Protein AF-A0A942MRN6-F1 (afdb_monomer_lite)

Structure (mmCIF, N/CA/C/O backbone):
data_AF-A0A942MRN6-F1
#
_entry.id   AF-A0A942MRN6-F1
#
loop_
_atom_site.group_PDB
_atom_site.id
_atom_site.type_symbol
_atom_site.label_atom_id
_atom_site.label_alt_id
_atom_site.label_comp_id
_atom_site.label_asym_id
_atom_site.label_entity_id
_atom_site.label_seq_id
_atom_site.pdbx_PDB_ins_code
_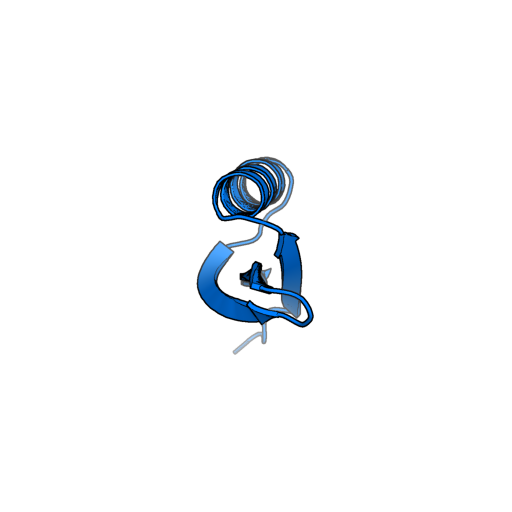atom_site.Cartn_x
_atom_site.Cartn_y
_atom_site.Cartn_z
_atom_site.occupancy
_atom_site.B_iso_or_equiv
_atom_site.auth_seq_id
_atom_site.auth_comp_id
_atom_site.auth_asym_id
_atom_site.auth_atom_id
_atom_site.pdbx_PDB_model_num
ATOM 1 N N . MET A 1 1 ? -1.160 -4.986 25.035 1.00 54.34 1 MET A N 1
ATOM 2 C CA . MET A 1 1 ? -0.942 -4.497 23.656 1.00 54.34 1 MET A CA 1
ATOM 3 C C . MET A 1 1 ? -1.777 -5.339 22.711 1.00 54.34 1 MET A C 1
ATOM 5 O O . MET A 1 1 ? -1.460 -6.506 22.518 1.00 54.34 1 MET A O 1
ATOM 9 N N . THR A 1 2 ? -2.857 -4.789 22.169 1.00 69.88 2 THR A N 1
ATOM 10 C CA . THR A 1 2 ? -3.576 -5.392 21.041 1.00 69.88 2 THR A CA 1
ATOM 11 C C . THR A 1 2 ? -2.720 -5.224 19.786 1.00 69.88 2 THR A C 1
ATOM 13 O O . THR A 1 2 ? -2.312 -4.113 19.456 1.00 69.88 2 THR A O 1
ATOM 16 N N . ARG A 1 3 ? -2.370 -6.331 19.121 1.00 85.12 3 ARG A N 1
ATOM 17 C CA . ARG A 1 3 ? -1.666 -6.288 17.833 1.00 85.12 3 ARG A CA 1
ATOM 18 C C . ARG A 1 3 ? -2.699 -5.972 16.747 1.00 85.12 3 ARG A C 1
ATOM 20 O O . ARG A 1 3 ? -3.622 -6.761 16.575 1.00 85.12 3 ARG A O 1
ATOM 27 N N . LYS A 1 4 ? -2.550 -4.832 16.063 1.00 94.19 4 LYS A N 1
ATOM 28 C CA . LYS A 1 4 ? -3.323 -4.501 14.853 1.00 94.19 4 LYS A CA 1
ATOM 29 C C . LYS A 1 4 ? -2.972 -5.483 13.725 1.00 94.19 4 LYS A C 1
ATOM 31 O O . LYS A 1 4 ? -1.843 -5.985 13.685 1.00 94.19 4 LYS A O 1
ATOM 36 N N . ALA A 1 5 ? -3.910 -5.755 12.824 1.00 96.56 5 ALA A N 1
ATOM 37 C CA . ALA A 1 5 ? -3.642 -6.508 11.604 1.00 96.56 5 ALA A CA 1
ATOM 38 C C . ALA A 1 5 ? -2.797 -5.662 10.636 1.00 96.56 5 ALA A C 1
ATOM 40 O O . ALA A 1 5 ? -2.953 -4.445 10.580 1.00 96.56 5 ALA A O 1
ATOM 41 N N . LEU A 1 6 ? -1.905 -6.303 9.874 1.00 96.88 6 LEU A N 1
ATOM 42 C CA . LEU A 1 6 ? -1.101 -5.656 8.832 1.00 96.88 6 LEU A CA 1
ATOM 43 C C . LEU A 1 6 ? -1.728 -5.918 7.459 1.00 96.88 6 LEU A C 1
ATOM 45 O O . LEU A 1 6 ? -1.899 -7.072 7.069 1.00 96.88 6 LEU A O 1
ATOM 49 N N . GLY A 1 7 ? -2.026 -4.853 6.720 1.00 97.69 7 GLY A N 1
ATOM 50 C CA . GLY A 1 7 ? -2.461 -4.895 5.325 1.00 97.69 7 GLY A CA 1
ATOM 51 C C . GLY A 1 7 ? -1.367 -4.399 4.382 1.00 97.69 7 GLY A C 1
ATOM 52 O O . GLY A 1 7 ? -0.673 -3.429 4.691 1.00 97.69 7 GLY A O 1
ATOM 53 N N . LEU A 1 8 ? -1.230 -5.051 3.226 1.00 98.12 8 LEU A N 1
ATOM 54 C CA . LEU A 1 8 ? -0.298 -4.678 2.161 1.00 98.12 8 LEU A CA 1
ATOM 55 C C . LEU A 1 8 ? -1.052 -4.552 0.836 1.00 98.12 8 LEU A C 1
ATOM 57 O O . LEU A 1 8 ? -1.844 -5.430 0.497 1.00 98.12 8 LEU A O 1
ATOM 61 N N . ILE A 1 9 ? -0.790 -3.483 0.083 1.00 97.50 9 ILE A N 1
ATOM 62 C CA . ILE A 1 9 ? -1.295 -3.304 -1.286 1.00 97.50 9 ILE A CA 1
ATOM 63 C C . ILE A 1 9 ? -0.114 -2.922 -2.172 1.00 97.50 9 ILE A C 1
ATOM 65 O O . ILE A 1 9 ? 0.549 -1.921 -1.905 1.00 97.50 9 ILE A O 1
ATOM 69 N N . GLU A 1 10 ? 0.142 -3.700 -3.221 1.00 96.75 10 GLU A N 1
ATOM 70 C CA . GLU A 1 10 ? 1.149 -3.382 -4.234 1.00 96.75 10 GLU A CA 1
ATOM 71 C C . GLU A 1 10 ? 0.478 -2.864 -5.507 1.00 96.75 10 GLU A C 1
ATOM 73 O O . GLU A 1 10 ? -0.514 -3.414 -5.986 1.00 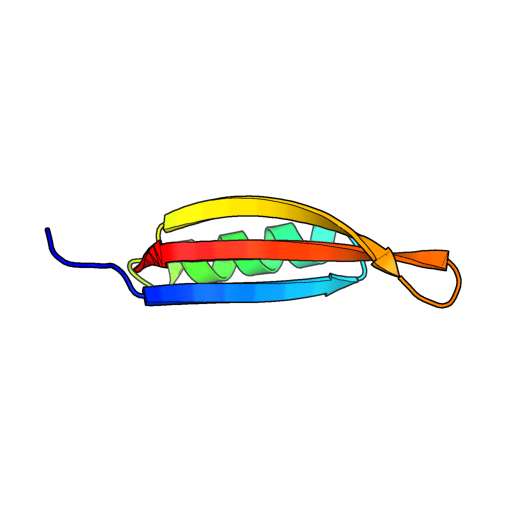96.75 10 GLU A O 1
ATOM 78 N N . THR A 1 11 ? 1.022 -1.781 -6.055 1.00 95.69 11 THR A N 1
ATOM 79 C CA . THR A 1 11 ? 0.534 -1.145 -7.284 1.00 95.69 11 THR A CA 1
ATOM 80 C C . THR A 1 11 ? 1.699 -0.821 -8.209 1.00 95.69 11 THR A C 1
ATOM 82 O O . THR A 1 11 ? 2.822 -0.639 -7.745 1.00 95.69 11 THR A O 1
ATOM 85 N N . ILE A 1 12 ? 1.449 -0.708 -9.515 1.00 94.56 12 ILE A N 1
ATOM 86 C CA . ILE A 1 12 ? 2.430 -0.153 -10.455 1.00 94.56 12 ILE A CA 1
ATOM 87 C C . ILE A 1 12 ? 2.250 1.369 -10.494 1.00 94.56 12 ILE A C 1
ATOM 89 O O . ILE A 1 12 ? 1.188 1.865 -10.866 1.00 94.56 12 ILE A O 1
ATOM 93 N N . GLY A 1 13 ? 3.308 2.106 -10.148 1.00 93.69 13 GLY A N 1
ATOM 94 C CA . GLY A 1 13 ? 3.327 3.568 -10.124 1.00 93.69 13 GLY A CA 1
ATOM 95 C C . GLY A 1 13 ? 2.824 4.195 -8.818 1.00 93.69 13 GLY A C 1
ATOM 96 O O . GLY A 1 13 ? 1.944 3.685 -8.131 1.00 93.69 13 GLY A O 1
ATOM 97 N N . PHE A 1 14 ? 3.383 5.359 -8.480 1.00 95.56 14 PHE A N 1
ATOM 98 C CA . PHE A 1 14 ? 3.100 6.044 -7.213 1.00 95.56 14 PHE A CA 1
ATOM 99 C C . PHE A 1 14 ? 1.684 6.617 -7.124 1.00 95.56 14 PHE A C 1
ATOM 101 O O . PHE A 1 14 ? 1.071 6.573 -6.063 1.00 95.56 14 PHE A O 1
ATOM 108 N N . THR A 1 15 ? 1.125 7.087 -8.239 1.00 97.12 15 THR A N 1
ATOM 109 C CA . THR A 1 15 ? -0.245 7.614 -8.270 1.00 97.12 15 THR A CA 1
ATOM 110 C C . THR A 1 15 ? -1.268 6.558 -7.853 1.00 97.12 15 THR A C 1
ATOM 112 O O . THR A 1 15 ? -2.127 6.845 -7.027 1.00 97.12 15 THR A O 1
ATOM 115 N N . ALA A 1 16 ? -1.138 5.326 -8.358 1.00 97.31 16 ALA A N 1
ATOM 116 C CA . ALA A 1 16 ? -2.037 4.229 -8.005 1.00 97.31 16 ALA A CA 1
ATOM 117 C C . ALA A 1 16 ? -1.946 3.870 -6.511 1.00 97.31 16 ALA A C 1
ATOM 119 O O . ALA A 1 16 ? -2.976 3.687 -5.861 1.00 97.31 16 ALA A O 1
ATOM 120 N N . ALA A 1 17 ? -0.735 3.845 -5.945 1.00 98.00 17 ALA A N 1
ATOM 121 C CA . ALA A 1 17 ? -0.529 3.631 -4.513 1.00 98.00 17 ALA A CA 1
ATOM 122 C C . ALA A 1 17 ? -1.210 4.705 -3.655 1.00 98.00 17 ALA A C 1
ATOM 124 O O . ALA A 1 17 ? -1.881 4.374 -2.678 1.00 98.00 17 ALA A O 1
ATOM 125 N N . VAL A 1 18 ? -1.079 5.982 -4.026 1.00 98.25 18 VAL A N 1
ATOM 126 C CA . VAL A 1 18 ? -1.725 7.089 -3.302 1.00 98.25 18 VAL A CA 1
ATOM 127 C C . VAL A 1 18 ? -3.248 6.968 -3.369 1.00 98.25 18 VAL A C 1
ATOM 129 O O . VAL A 1 18 ? -3.910 7.123 -2.345 1.00 98.25 18 VAL A O 1
ATOM 132 N N . THR A 1 19 ? -3.811 6.623 -4.531 1.00 98.69 19 THR A N 1
ATOM 133 C CA . THR A 1 19 ? -5.255 6.377 -4.670 1.00 98.69 19 THR A CA 1
ATOM 134 C C . THR A 1 19 ? -5.730 5.232 -3.772 1.00 98.69 19 THR A C 1
ATOM 136 O O . THR A 1 19 ? -6.774 5.354 -3.133 1.00 98.69 19 THR A O 1
ATOM 139 N N . ALA A 1 20 ? -4.961 4.144 -3.669 1.00 98.50 20 ALA A N 1
ATOM 140 C CA . ALA A 1 20 ? -5.292 3.030 -2.783 1.00 98.50 20 ALA A CA 1
ATOM 141 C C . ALA A 1 20 ? -5.292 3.446 -1.300 1.00 98.50 20 ALA A C 1
ATOM 143 O O . ALA A 1 20 ? -6.208 3.085 -0.563 1.00 98.50 20 ALA A O 1
ATOM 144 N N . VAL A 1 21 ? -4.303 4.237 -0.867 1.00 98.50 21 VAL A N 1
ATOM 145 C CA . VAL A 1 21 ? -4.222 4.747 0.515 1.00 98.50 21 VAL A CA 1
ATOM 146 C C . VAL A 1 21 ? -5.372 5.706 0.832 1.00 98.50 21 VAL A C 1
ATOM 148 O O . VAL A 1 21 ? -5.978 5.589 1.898 1.00 98.50 21 VAL A O 1
ATOM 151 N N . ASP A 1 22 ? -5.707 6.617 -0.085 1.00 98.69 22 ASP A N 1
ATOM 152 C CA . ASP A 1 22 ? -6.822 7.559 0.083 1.00 98.69 22 ASP A CA 1
ATOM 153 C C . ASP A 1 22 ? -8.154 6.821 0.271 1.00 98.69 22 ASP A C 1
ATOM 155 O O . ASP A 1 22 ? -8.887 7.083 1.225 1.00 98.69 22 ASP A O 1
ATOM 159 N N . ALA A 1 23 ? -8.430 5.832 -0.584 1.00 98.75 23 ALA A N 1
ATOM 160 C CA . ALA A 1 23 ? -9.640 5.024 -0.486 1.00 98.75 23 ALA A CA 1
ATOM 161 C C . ALA A 1 23 ? -9.674 4.180 0.800 1.00 98.75 23 ALA A C 1
ATOM 163 O O . ALA A 1 23 ? -10.698 4.146 1.486 1.00 98.75 23 ALA A O 1
ATOM 164 N N . ALA A 1 24 ? -8.565 3.520 1.155 1.00 98.44 24 ALA A N 1
ATOM 165 C CA . ALA A 1 24 ? -8.499 2.639 2.320 1.00 98.44 24 ALA A CA 1
ATOM 166 C C . ALA A 1 24 ? -8.715 3.398 3.637 1.00 98.44 24 ALA A C 1
ATOM 168 O O . ALA A 1 24 ? -9.552 2.997 4.445 1.00 98.44 24 ALA A O 1
ATOM 169 N N . THR A 1 25 ? -8.007 4.514 3.827 1.00 98.19 25 THR A N 1
ATOM 170 C CA . THR A 1 25 ? -8.058 5.307 5.071 1.00 98.19 25 THR A CA 1
ATOM 171 C C . THR A 1 25 ? -9.373 6.069 5.251 1.00 98.19 25 THR A C 1
ATOM 173 O O . THR A 1 25 ? -9.761 6.349 6.381 1.00 98.19 25 THR A O 1
ATOM 176 N N . LYS A 1 26 ? -10.097 6.370 4.164 1.00 98.31 26 LYS A N 1
ATOM 177 C CA . LYS A 1 26 ? -11.449 6.955 4.228 1.00 98.31 26 LYS A CA 1
ATOM 178 C C . LYS A 1 26 ? -12.559 5.928 4.453 1.00 98.31 26 LYS A C 1
ATOM 180 O O . LYS A 1 26 ? -13.627 6.300 4.929 1.00 98.31 26 LYS A O 1
ATOM 185 N N . THR A 1 27 ? -12.337 4.665 4.088 1.00 98.00 27 THR A N 1
ATOM 186 C CA . THR A 1 27 ? -13.384 3.624 4.110 1.00 98.00 27 THR A CA 1
ATOM 187 C C . THR A 1 27 ? -13.324 2.748 5.358 1.00 98.00 27 THR A C 1
ATOM 189 O O . THR A 1 27 ? -14.358 2.283 5.834 1.00 98.00 27 THR A O 1
ATOM 192 N N . ALA A 1 28 ? -12.128 2.499 5.892 1.00 97.12 28 ALA A N 1
ATOM 193 C CA . ALA A 1 28 ? -11.909 1.600 7.018 1.00 97.12 28 ALA A CA 1
ATOM 194 C C . ALA A 1 28 ? -11.128 2.287 8.143 1.00 97.12 28 ALA A C 1
ATOM 196 O O . ALA A 1 28 ? -10.399 3.249 7.916 1.00 97.12 28 ALA A O 1
ATOM 197 N N . ASN A 1 29 ? -11.236 1.752 9.363 1.00 97.12 29 ASN A N 1
ATOM 198 C CA . ASN A 1 29 ? -10.442 2.199 10.508 1.00 97.12 29 ASN A CA 1
ATOM 199 C C . ASN A 1 29 ? -9.008 1.643 10.429 1.00 97.12 29 ASN A C 1
ATOM 201 O O . ASN A 1 29 ? -8.616 0.786 11.219 1.00 97.12 29 ASN A O 1
ATOM 205 N N . VAL A 1 30 ? -8.256 2.088 9.425 1.00 97.69 30 VAL A N 1
ATOM 206 C CA . VAL A 1 30 ? -6.870 1.683 9.172 1.00 97.69 30 VAL A CA 1
ATOM 207 C C . VAL A 1 30 ? -5.960 2.904 9.115 1.00 97.69 30 VAL A C 1
ATOM 209 O O . VAL A 1 30 ? -6.331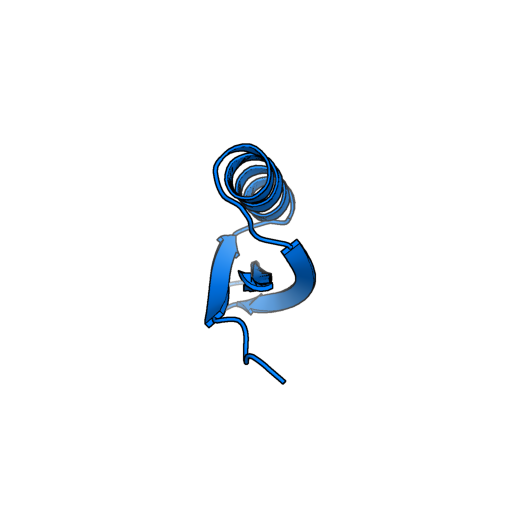 3.973 8.640 1.00 97.69 30 VAL A O 1
ATOM 212 N N . GLU A 1 31 ? -4.735 2.724 9.580 1.00 97.94 31 GLU A N 1
ATOM 213 C CA . GLU A 1 31 ? -3.689 3.734 9.627 1.00 97.94 31 GLU A CA 1
ATOM 214 C C . GLU A 1 31 ? -2.650 3.458 8.542 1.00 97.94 31 GLU A C 1
ATOM 216 O O . GLU A 1 31 ? -2.1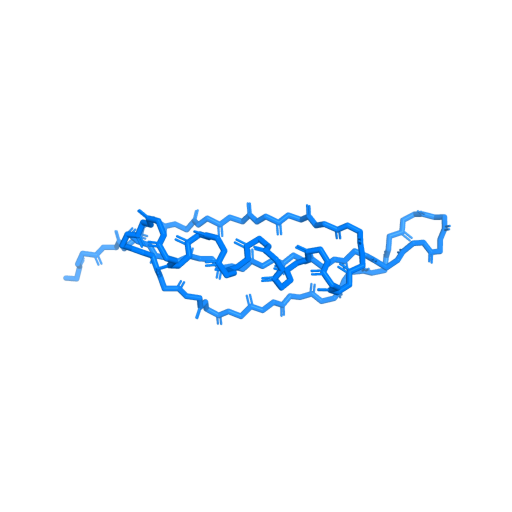83 2.327 8.398 1.00 97.94 31 GLU A O 1
ATOM 221 N N . PHE A 1 32 ? -2.265 4.485 7.786 1.00 98.00 32 PHE A N 1
ATOM 222 C CA . PHE A 1 32 ? -1.164 4.385 6.835 1.00 98.00 32 PHE A CA 1
ATOM 223 C C . PHE A 1 32 ? 0.179 4.432 7.560 1.00 98.00 32 PHE A C 1
ATOM 225 O O . PHE A 1 32 ? 0.517 5.428 8.192 1.00 98.00 32 PHE A O 1
ATOM 232 N N . LEU A 1 33 ? 0.956 3.357 7.439 1.00 98.00 33 LEU A N 1
ATOM 233 C CA . LEU A 1 33 ? 2.241 3.216 8.126 1.00 98.00 33 LEU A CA 1
ATOM 234 C C . LEU A 1 33 ? 3.437 3.653 7.276 1.00 98.00 33 LEU A C 1
ATOM 236 O O . LEU A 1 33 ? 4.511 3.920 7.808 1.00 98.00 33 LEU A O 1
ATOM 240 N N . GLY A 1 34 ? 3.280 3.682 5.954 1.00 97.75 34 GLY A N 1
ATOM 241 C CA . GLY A 1 34 ? 4.351 4.007 5.018 1.00 97.75 34 GLY A CA 1
ATOM 242 C C . GLY A 1 34 ? 4.286 3.182 3.739 1.00 97.75 34 GLY A C 1
ATOM 243 O O . GLY A 1 34 ? 3.414 2.329 3.560 1.00 97.75 34 GLY A O 1
ATOM 244 N N . TYR A 1 35 ? 5.227 3.444 2.836 1.00 97.75 35 TYR A N 1
ATOM 245 C CA . TYR A 1 35 ? 5.327 2.769 1.548 1.00 97.75 35 TYR A CA 1
ATOM 246 C C . TYR A 1 35 ? 6.768 2.368 1.239 1.00 97.75 35 TYR A C 1
ATOM 248 O O . TYR A 1 35 ? 7.719 2.961 1.745 1.00 97.75 35 TYR A O 1
ATOM 256 N N . GLU A 1 36 ? 6.920 1.375 0.373 1.00 96.25 36 GLU A N 1
ATOM 257 C CA . GLU A 1 36 ? 8.199 0.927 -0.159 1.00 96.25 36 GLU A CA 1
ATOM 258 C C . GLU A 1 36 ? 8.176 1.009 -1.677 1.00 96.25 36 GLU A C 1
ATOM 260 O O . GLU A 1 36 ? 7.214 0.596 -2.326 1.00 96.25 36 GLU A O 1
ATOM 265 N N . ARG A 1 37 ? 9.254 1.551 -2.247 1.00 93.06 37 ARG A N 1
ATOM 266 C CA . ARG A 1 37 ? 9.473 1.533 -3.690 1.00 93.06 37 ARG A CA 1
ATOM 267 C C . ARG A 1 37 ? 10.198 0.254 -4.065 1.00 93.06 37 ARG A C 1
ATOM 269 O O . ARG A 1 37 ? 11.321 0.033 -3.615 1.00 93.06 37 ARG A O 1
ATOM 276 N N . VAL A 1 38 ? 9.591 -0.519 -4.949 1.00 87.56 38 VAL A N 1
ATOM 277 C CA . VAL A 1 38 ? 10.134 -1.776 -5.449 1.00 87.56 38 VAL A CA 1
ATOM 278 C C . VAL A 1 38 ? 10.456 -1.607 -6.933 1.00 87.56 38 VAL A C 1
ATOM 280 O O . VAL A 1 38 ? 9.661 -1.092 -7.722 1.00 87.56 38 VAL A O 1
ATOM 283 N N . ILE A 1 39 ? 11.675 -1.984 -7.319 1.00 82.06 39 ILE A N 1
ATOM 284 C CA . ILE A 1 39 ? 12.051 -2.060 -8.733 1.00 82.06 39 ILE A CA 1
ATOM 285 C C . ILE A 1 39 ? 11.579 -3.426 -9.225 1.00 82.06 39 ILE A C 1
ATOM 287 O O . ILE A 1 39 ? 12.143 -4.451 -8.846 1.00 82.06 39 ILE A O 1
ATOM 291 N N . GLY A 1 40 ? 10.511 -3.428 -10.017 1.00 71.44 40 GLY A N 1
ATOM 292 C CA . GLY A 1 40 ? 9.881 -4.637 -10.524 1.00 71.44 40 GLY A CA 1
ATOM 293 C C . GLY A 1 40 ? 10.588 -5.228 -11.744 1.00 71.44 40 GLY A C 1
ATOM 294 O O . GLY A 1 40 ? 11.519 -4.660 -12.324 1.00 71.44 40 GLY A O 1
ATOM 295 N N . VAL A 1 41 ? 10.095 -6.390 -12.170 1.00 71.44 41 VAL A N 1
ATOM 296 C CA . VAL A 1 41 ? 10.531 -7.055 -13.403 1.00 71.44 41 VAL A CA 1
ATOM 297 C C . VAL A 1 41 ? 10.058 -6.235 -14.610 1.00 71.44 41 VAL A C 1
ATOM 299 O O . VAL A 1 41 ? 8.918 -5.783 -14.660 1.00 71.44 41 VAL A O 1
ATOM 302 N N . GLY A 1 42 ? 10.933 -6.014 -15.594 1.00 77.56 42 GLY A N 1
ATOM 303 C CA . GLY A 1 42 ? 10.570 -5.294 -16.822 1.00 77.56 42 GLY A CA 1
ATOM 304 C C . GLY A 1 42 ? 10.589 -3.762 -16.725 1.00 77.56 42 GLY A C 1
ATOM 305 O O . GLY A 1 42 ? 9.920 -3.105 -17.514 1.00 77.56 42 GLY A O 1
ATOM 306 N N . LYS A 1 43 ? 11.373 -3.183 -15.800 1.00 75.62 43 LYS A N 1
ATOM 307 C CA . LYS A 1 43 ? 11.535 -1.722 -15.584 1.00 75.62 43 LYS A CA 1
ATOM 308 C C . LYS A 1 43 ? 10.307 -1.001 -15.007 1.00 75.62 43 LYS A C 1
ATOM 310 O O . LYS A 1 43 ? 10.353 0.217 -14.843 1.00 75.62 43 LYS A O 1
ATOM 315 N N . ALA A 1 44 ? 9.234 -1.715 -14.674 1.00 85.38 44 ALA A N 1
ATOM 316 C CA . ALA A 1 44 ? 8.112 -1.131 -13.951 1.00 85.38 44 ALA A CA 1
ATOM 317 C C . ALA A 1 44 ? 8.524 -0.807 -12.505 1.00 85.38 44 ALA A C 1
ATOM 319 O O . ALA A 1 44 ? 9.184 -1.606 -11.841 1.00 85.38 44 ALA A O 1
ATOM 320 N N . ILE A 1 45 ? 8.132 0.369 -12.014 1.00 90.56 45 ILE A N 1
ATOM 321 C CA . ILE A 1 45 ? 8.292 0.740 -10.604 1.00 90.56 45 ILE A CA 1
ATOM 322 C C . ILE A 1 45 ? 6.986 0.385 -9.903 1.00 90.56 45 ILE A C 1
ATOM 324 O O . ILE A 1 45 ? 5.955 0.997 -10.201 1.00 90.56 45 ILE A O 1
ATOM 328 N N . SER A 1 46 ? 7.023 -0.583 -8.991 1.00 93.75 46 SER A N 1
ATOM 329 C CA . SER A 1 46 ? 5.902 -0.857 -8.098 1.00 93.75 46 SER A CA 1
ATOM 330 C C . SER A 1 46 ? 6.090 -0.159 -6.756 1.00 93.75 46 SER A C 1
ATOM 332 O O . SER A 1 46 ? 7.199 0.193 -6.344 1.00 93.75 46 SER A O 1
ATOM 334 N N . ILE A 1 47 ? 4.970 0.121 -6.104 1.00 96.50 47 ILE A N 1
ATOM 335 C CA . ILE A 1 47 ? 4.901 0.752 -4.795 1.00 96.50 47 ILE A CA 1
ATOM 336 C C . ILE A 1 47 ? 4.005 -0.115 -3.924 1.00 96.50 47 ILE A C 1
ATOM 338 O O . ILE A 1 47 ? 2.830 -0.317 -4.247 1.00 96.50 47 ILE A O 1
ATOM 342 N N . THR A 1 48 ? 4.562 -0.583 -2.813 1.00 97.56 48 THR A N 1
ATOM 343 C CA . THR A 1 48 ? 3.831 -1.327 -1.788 1.00 97.56 48 THR A CA 1
ATOM 344 C C . THR A 1 48 ? 3.498 -0.389 -0.644 1.00 97.56 48 THR A C 1
ATOM 346 O O . THR A 1 48 ? 4.395 0.218 -0.065 1.00 97.56 48 THR A O 1
ATOM 349 N N . VAL A 1 49 ? 2.222 -0.266 -0.292 1.00 98.25 49 VAL A N 1
ATOM 350 C CA . VAL A 1 49 ? 1.754 0.522 0.858 1.00 98.25 49 VAL A CA 1
ATOM 351 C C . VAL A 1 49 ? 1.409 -0.396 2.025 1.00 98.25 49 VAL A C 1
ATOM 353 O O . VAL A 1 49 ? 0.933 -1.514 1.823 1.00 98.25 49 VAL A O 1
ATOM 356 N N . LYS A 1 50 ? 1.658 0.078 3.248 1.00 98.50 50 LYS A N 1
ATOM 357 C CA . LYS A 1 50 ? 1.441 -0.658 4.498 1.00 98.50 50 LYS A CA 1
ATOM 358 C C . LYS A 1 50 ? 0.349 0.022 5.316 1.00 98.50 50 LYS A C 1
ATOM 360 O O . LYS A 1 50 ? 0.416 1.230 5.553 1.00 98.50 50 LYS A O 1
ATOM 365 N N . LEU A 1 51 ? -0.632 -0.755 5.759 1.00 98.19 51 LEU A N 1
ATOM 366 C CA . LEU A 1 51 ? -1.785 -0.300 6.538 1.00 98.19 51 LEU A CA 1
ATOM 367 C C . LEU A 1 51 ? -1.888 -1.101 7.840 1.00 98.19 51 LEU A C 1
ATOM 369 O O . LEU A 1 51 ? -1.576 -2.292 7.841 1.00 98.19 51 LEU A O 1
ATOM 373 N N . ALA A 1 52 ? -2.363 -0.489 8.925 1.00 97.69 52 ALA A N 1
ATOM 374 C CA . ALA A 1 52 ? -2.676 -1.205 10.161 1.00 97.69 52 ALA A CA 1
ATOM 375 C C . ALA A 1 52 ? -4.036 -0.827 10.747 1.00 97.69 52 ALA A C 1
ATOM 377 O O . ALA A 1 52 ? -4.313 0.352 10.955 1.00 97.69 52 ALA A O 1
ATOM 378 N N . GLY A 1 53 ? -4.850 -1.828 11.076 1.00 95.06 53 GLY A N 1
ATOM 379 C CA . GLY A 1 53 ? -6.184 -1.671 11.669 1.00 95.06 53 GLY A CA 1
ATOM 380 C C . GLY A 1 53 ? -6.539 -2.805 12.607 1.00 95.06 53 GLY A C 1
ATOM 381 O O . GLY A 1 53 ? -5.914 -3.884 12.493 1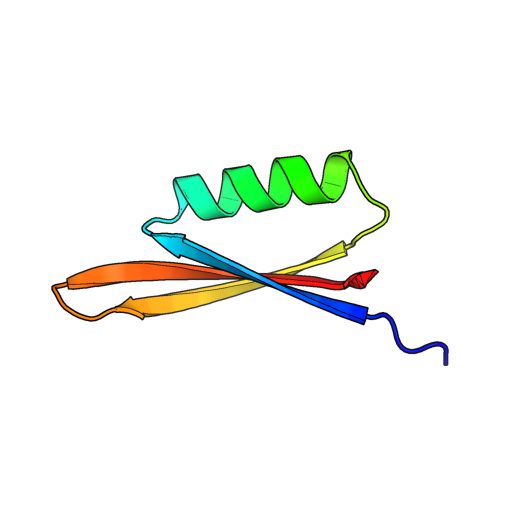.00 95.06 53 GLY A O 1
#

pLDDT: mean 93.04, std 9.31, range [5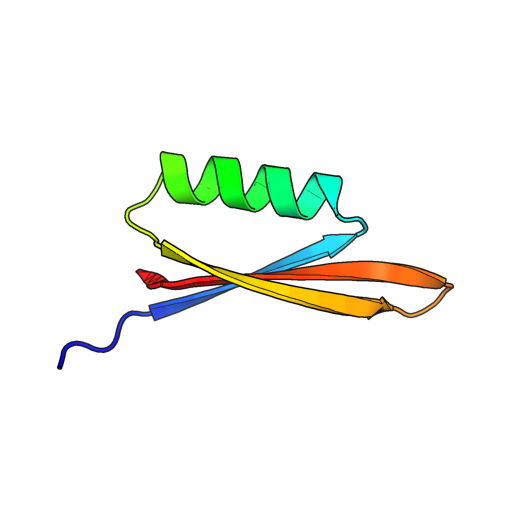4.34, 98.75]

Radius of gyration: 11.97 Å; chains: 1; bounding box: 25×15×40 Å

Secondary structure (DSSP, 8-state):
-PPPPEEEEEEESHHHHHHHHHHHHHHSS-EEEEEEEEE-GGG-EEEEEEEE-

Sequence (53 aa):
MTRKALGLIETIGFTAAVTAVDAATKTANVEFLGYERVIGVGKAISITVKLAG

Foldseek 3Di:
DDFWDKDKDKDFDDVVVVVVVVVDVVPDVKDWPDKDWDQDPPRTIMIMTMITD